Protein AF-A0A8S2W6I1-F1 (afdb_monomer_lite)

Organism: NCBI:txid392030

Secondary structure (DSSP, 8-state):
--PPPPP---S--EESS-SEEEEE-SS-PPTT-EEEEE-EE-TT-PPP-EEETT---TTEEEEE-SS-EEEEE-S---S--EEEEEEEE-

Radius of gyration: 16.9 Å; chains: 1; bounding box: 42×23×56 Å

InterPro domains:
  IPR015919 Cadherin-like superfamily [SSF49313] (8-83)

pLDDT: mean 85.05, std 7.94, range [61.59, 93.88]

Structure (mmCIF, N/CA/C/O backbone):
data_AF-A0A8S2W6I1-F1
#
_entry.id   AF-A0A8S2W6I1-F1
#
loop_
_atom_site.group_PDB
_atom_site.id
_atom_site.type_symbol
_atom_site.label_atom_id
_atom_site.label_alt_id
_atom_site.label_comp_id
_atom_site.label_asym_id
_atom_site.label_entity_id
_atom_site.label_seq_id
_atom_site.pdbx_PDB_ins_code
_atom_site.Cartn_x
_atom_site.Cartn_y
_atom_site.Cartn_z
_atom_site.occupancy
_atom_site.B_iso_or_equiv
_atom_site.auth_seq_id
_atom_site.auth_comp_id
_atom_site.auth_asym_id
_atom_site.auth_atom_id
_atom_site.pdbx_PDB_model_num
ATOM 1 N N . PHE A 1 1 ? -28.346 16.258 35.068 1.00 61.59 1 PHE A N 1
ATOM 2 C CA . PHE A 1 1 ? -27.505 15.051 34.983 1.00 61.59 1 PHE A CA 1
ATOM 3 C C . PHE A 1 1 ? -27.166 14.854 33.520 1.00 61.59 1 PHE A C 1
ATOM 5 O O . PHE A 1 1 ? -28.086 14.868 32.712 1.00 61.59 1 PHE A O 1
ATOM 12 N N . THR A 1 2 ? -25.883 14.762 33.182 1.00 73.56 2 THR A N 1
ATOM 13 C CA . THR A 1 2 ? -25.411 14.665 31.796 1.00 73.56 2 THR A CA 1
ATOM 14 C C . THR A 1 2 ? -24.507 13.448 31.717 1.00 73.56 2 THR A C 1
ATOM 16 O O . THR A 1 2 ? -23.513 13.385 32.434 1.00 73.56 2 THR A O 1
ATOM 19 N N . ILE A 1 3 ? -24.876 12.475 30.890 1.00 70.12 3 ILE A N 1
ATOM 20 C CA . ILE A 1 3 ? -24.024 11.326 30.580 1.00 70.12 3 ILE A CA 1
ATOM 21 C C . ILE A 1 3 ? -23.148 11.738 29.397 1.00 70.12 3 ILE A C 1
ATOM 23 O O . ILE A 1 3 ? -23.672 12.223 28.395 1.00 70.12 3 ILE A O 1
ATOM 27 N N . GLN A 1 4 ? -21.832 11.567 29.517 1.00 75.06 4 GLN A N 1
ATOM 28 C CA . GLN A 1 4 ? -20.907 11.718 28.396 1.00 75.06 4 GLN A CA 1
ATOM 29 C C . GLN A 1 4 ? -20.566 10.339 27.839 1.00 75.06 4 GLN A C 1
ATOM 31 O O . GLN A 1 4 ? -20.198 9.440 28.592 1.00 75.06 4 GLN A O 1
ATOM 36 N N . ILE A 1 5 ? -20.721 10.181 26.527 1.00 77.38 5 ILE A N 1
ATOM 37 C CA . ILE A 1 5 ? -20.324 8.976 25.800 1.00 77.38 5 ILE A CA 1
ATOM 38 C C . ILE A 1 5 ? -18.915 9.223 25.267 1.00 77.38 5 ILE A C 1
ATOM 40 O O . ILE A 1 5 ? -18.680 10.212 24.574 1.00 77.38 5 ILE A O 1
ATOM 44 N N . GLN A 1 6 ? -17.982 8.345 25.626 1.00 75.88 6 GLN A N 1
ATOM 45 C CA . GLN A 1 6 ? -16.619 8.363 25.112 1.00 75.88 6 GLN A CA 1
ATOM 46 C C . GLN A 1 6 ? -16.566 7.556 23.813 1.00 75.88 6 GLN A C 1
ATOM 48 O O . GLN A 1 6 ? -17.059 6.432 23.780 1.00 75.88 6 GLN A O 1
ATOM 53 N N . ASN A 1 7 ? -15.966 8.125 22.764 1.00 71.75 7 ASN A N 1
ATOM 54 C CA . ASN A 1 7 ? -15.652 7.375 21.552 1.00 71.75 7 ASN A CA 1
ATOM 55 C C . ASN A 1 7 ? -14.514 6.385 21.868 1.00 71.75 7 ASN A C 1
ATOM 57 O O . ASN A 1 7 ? -13.436 6.806 22.295 1.00 71.75 7 ASN A O 1
ATOM 61 N N . ILE A 1 8 ? -14.782 5.090 21.724 1.00 77.50 8 ILE A N 1
ATOM 62 C CA . ILE A 1 8 ? -13.814 3.999 21.870 1.00 77.50 8 ILE A CA 1
ATOM 63 C C . ILE A 1 8 ? -13.695 3.362 20.490 1.00 77.50 8 ILE A C 1
ATOM 65 O O . ILE A 1 8 ? -14.719 3.084 19.885 1.00 77.50 8 ILE A O 1
ATOM 69 N N . ASN A 1 9 ? -12.465 3.133 20.024 1.00 74.00 9 ASN A N 1
ATOM 70 C CA . ASN A 1 9 ? -12.223 2.509 18.726 1.00 74.00 9 ASN A CA 1
ATOM 71 C C . ASN A 1 9 ? -12.688 1.039 18.744 1.00 74.00 9 ASN A C 1
ATOM 73 O O . ASN A 1 9 ? -12.025 0.190 19.349 1.00 74.00 9 ASN A O 1
ATOM 77 N N . ASP A 1 10 ? -13.848 0.770 18.151 1.00 78.75 10 ASP A N 1
ATOM 78 C CA . ASP A 1 10 ? -14.512 -0.533 18.080 1.00 78.75 10 ASP A CA 1
ATOM 79 C C . ASP A 1 10 ? -14.891 -0.954 16.647 1.00 78.75 10 ASP A C 1
ATOM 81 O O . ASP A 1 10 ? -15.362 -2.076 16.431 1.00 78.75 10 ASP A O 1
ATOM 85 N N . ASN A 1 11 ? -14.623 -0.103 15.657 1.00 81.75 11 ASN A N 1
ATOM 86 C CA . ASN A 1 11 ? -14.816 -0.345 14.239 1.00 81.75 11 ASN A CA 1
ATOM 87 C C . ASN A 1 11 ? -13.471 -0.604 13.560 1.00 81.75 11 ASN A C 1
ATOM 89 O O . ASN A 1 11 ? -12.496 0.113 13.746 1.00 81.75 11 ASN A O 1
ATOM 93 N N . TYR A 1 12 ? -13.426 -1.624 12.706 1.00 83.25 12 TYR A N 1
ATOM 94 C CA . TYR A 1 12 ? -12.251 -1.839 11.870 1.00 83.25 12 TYR A CA 1
ATOM 95 C C . TYR A 1 12 ? -12.216 -0.823 10.722 1.00 83.25 12 TYR A C 1
ATOM 97 O O . TYR A 1 12 ? -13.269 -0.505 10.158 1.00 83.25 12 TYR A O 1
ATOM 105 N N . PRO A 1 13 ? -11.023 -0.350 10.328 1.00 88.38 13 PRO A N 1
ATOM 106 C CA . PRO A 1 13 ? -10.879 0.512 9.170 1.00 88.38 13 PRO A CA 1
ATOM 107 C C . PRO A 1 13 ? -11.191 -0.258 7.878 1.00 88.38 13 PRO A C 1
ATOM 109 O O . PRO A 1 13 ? -10.837 -1.430 7.715 1.00 88.38 13 PRO A O 1
ATOM 112 N N . GLU A 1 14 ? -11.851 0.406 6.932 1.00 90.00 14 GLU A N 1
ATOM 113 C CA . GLU A 1 14 ? -12.315 -0.184 5.674 1.00 90.00 14 GLU A CA 1
ATOM 114 C C . GLU A 1 14 ? -11.766 0.588 4.474 1.00 90.00 14 GLU A C 1
ATOM 116 O O . GLU A 1 14 ? -11.807 1.817 4.428 1.00 90.00 14 GLU A O 1
ATOM 121 N N . PHE A 1 15 ? -11.282 -0.127 3.456 1.00 91.12 15 PHE A N 1
ATOM 122 C CA . PHE A 1 15 ? -10.878 0.513 2.209 1.00 91.12 15 PHE A CA 1
ATOM 123 C C . PHE A 1 15 ? -12.094 1.040 1.432 1.00 91.12 15 PHE A C 1
ATOM 125 O O . PHE A 1 15 ? -13.062 0.314 1.207 1.00 91.12 15 PHE A O 1
ATOM 132 N N . ILE A 1 16 ? -11.996 2.273 0.935 1.00 91.25 16 ILE A N 1
ATOM 133 C CA . ILE A 1 16 ? -12.947 2.852 -0.025 1.00 91.25 16 ILE A CA 1
ATOM 134 C C . ILE A 1 16 ? -12.581 2.404 -1.447 1.00 91.25 16 ILE A C 1
ATOM 136 O O . ILE A 1 16 ? -13.450 2.080 -2.259 1.00 91.25 16 ILE A O 1
ATOM 140 N N . THR A 1 17 ? -11.282 2.354 -1.758 1.00 88.69 17 THR A N 1
ATOM 141 C CA . THR A 1 17 ? -10.766 1.865 -3.045 1.00 88.69 17 THR A CA 1
ATOM 142 C C . THR A 1 17 ? -10.324 0.402 -2.955 1.00 88.69 17 THR A C 1
ATOM 144 O O . THR A 1 17 ? -10.216 -0.174 -1.882 1.00 88.69 17 THR A O 1
ATOM 147 N N . LYS A 1 18 ? -10.068 -0.275 -4.085 1.00 90.44 18 LYS A N 1
ATOM 148 C CA . LYS A 1 18 ? -9.550 -1.659 -4.027 1.00 90.44 18 LYS A CA 1
ATOM 149 C C . LYS A 1 18 ? -8.222 -1.697 -3.258 1.00 90.44 18 LYS A C 1
ATOM 151 O O . LYS A 1 18 ? -7.392 -0.810 -3.430 1.00 90.44 18 LYS A O 1
ATOM 156 N N . ASN A 1 19 ? -7.951 -2.758 -2.508 1.00 89.25 19 ASN A N 1
ATOM 157 C CA . ASN A 1 19 ? -6.681 -2.906 -1.786 1.00 89.25 19 ASN A CA 1
ATOM 158 C C . ASN A 1 19 ? -5.513 -3.380 -2.675 1.00 89.25 19 ASN A C 1
ATOM 160 O O . ASN A 1 19 ? -4.377 -3.422 -2.224 1.00 89.25 19 ASN A O 1
ATOM 164 N N . PHE A 1 20 ? -5.753 -3.701 -3.949 1.00 89.50 20 PHE A N 1
ATOM 165 C CA . PHE A 1 20 ? -4.718 -4.134 -4.895 1.00 89.50 20 PHE A CA 1
ATOM 166 C C . PHE A 1 20 ? -4.720 -3.292 -6.171 1.00 89.50 20 PHE A C 1
ATOM 168 O O . PHE A 1 20 ? -5.757 -2.732 -6.543 1.00 89.50 20 PHE A O 1
ATOM 175 N N . THR A 1 21 ? -3.563 -3.172 -6.819 1.00 89.62 21 THR A N 1
ATOM 176 C CA . THR A 1 21 ? -3.420 -2.545 -8.141 1.00 89.62 21 THR A CA 1
ATOM 177 C C . THR A 1 21 ? -2.354 -3.255 -8.951 1.00 89.62 21 THR A C 1
ATOM 179 O O . THR A 1 21 ? -1.405 -3.799 -8.390 1.00 89.62 21 THR A O 1
ATOM 182 N N . THR A 1 22 ? -2.499 -3.183 -10.266 1.00 87.69 22 THR A N 1
ATOM 183 C CA . THR A 1 22 ? -1.463 -3.552 -11.226 1.00 87.69 22 THR A CA 1
ATOM 184 C C . THR A 1 22 ? -1.086 -2.292 -11.981 1.00 87.69 22 THR A C 1
ATOM 186 O O . THR A 1 22 ? -1.972 -1.562 -12.432 1.00 87.69 22 THR A O 1
ATOM 189 N N . ILE A 1 23 ? 0.207 -2.012 -12.082 1.00 85.56 23 ILE A N 1
ATOM 190 C CA . ILE A 1 23 ? 0.729 -0.886 -12.850 1.00 85.56 23 ILE A CA 1
ATOM 191 C C . ILE A 1 23 ? 1.562 -1.450 -13.994 1.00 85.56 23 ILE A C 1
ATOM 193 O O . ILE A 1 23 ? 2.456 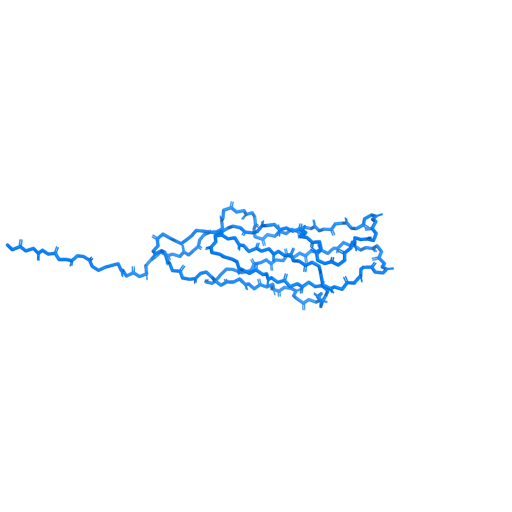-2.260 -13.769 1.00 85.56 23 ILE A O 1
ATOM 197 N N . VAL A 1 24 ? 1.238 -1.009 -15.207 1.00 82.88 24 VAL A N 1
ATOM 198 C CA . VAL A 1 24 ? 1.932 -1.385 -16.440 1.00 82.88 24 VAL A CA 1
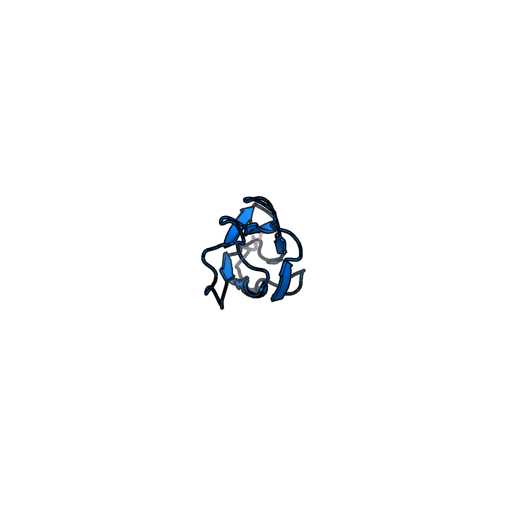ATOM 199 C C . VAL A 1 24 ? 2.675 -0.157 -16.944 1.00 82.88 24 VAL A C 1
ATOM 201 O O . VAL A 1 24 ? 2.051 0.862 -17.259 1.00 82.88 24 VAL A O 1
ATOM 204 N N . TYR A 1 25 ? 4.001 -0.240 -17.024 1.00 79.00 25 TYR A N 1
ATOM 205 C CA . TYR A 1 25 ? 4.821 0.841 -17.567 1.00 79.00 25 TYR A CA 1
ATOM 206 C C . TYR A 1 25 ? 5.048 0.637 -19.059 1.00 79.00 25 TYR A C 1
ATOM 208 O O . TYR A 1 25 ? 5.733 -0.290 -19.467 1.00 79.00 25 TYR A O 1
ATOM 216 N N . LEU A 1 26 ? 4.461 1.527 -19.862 1.00 64.44 26 LEU A N 1
ATOM 217 C CA . LEU A 1 26 ? 4.677 1.602 -21.315 1.00 64.44 26 LEU A CA 1
ATOM 218 C C . LEU A 1 26 ? 5.644 2.737 -21.703 1.00 64.44 26 LEU A C 1
ATOM 220 O O . LEU A 1 26 ? 6.075 2.828 -22.848 1.00 64.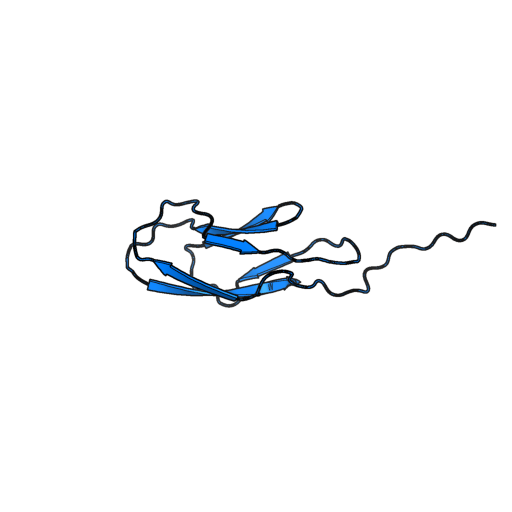44 26 LEU A O 1
ATOM 224 N N . PHE A 1 27 ? 5.940 3.634 -20.759 1.00 68.81 27 PHE A N 1
ATOM 225 C CA . PHE A 1 27 ? 6.867 4.757 -20.883 1.00 68.81 27 PHE A CA 1
ATOM 226 C C . PHE A 1 27 ? 7.537 4.979 -19.529 1.00 68.81 27 PHE A C 1
ATOM 228 O O . PHE A 1 27 ? 6.866 4.839 -18.511 1.00 68.81 27 PHE A O 1
ATOM 235 N N . HIS A 1 28 ? 8.821 5.353 -19.527 1.00 82.75 28 HIS A N 1
ATOM 236 C CA . HIS A 1 28 ? 9.618 5.616 -18.325 1.00 82.75 28 HIS A CA 1
ATOM 237 C C . HIS A 1 28 ? 9.021 6.826 -17.577 1.00 82.75 28 HIS A C 1
ATOM 239 O O . HIS A 1 28 ? 9.232 7.965 -18.009 1.00 82.75 28 HIS A O 1
ATOM 245 N N . PRO A 1 29 ? 8.235 6.625 -16.504 1.00 87.44 29 PRO A N 1
ATOM 246 C CA . PRO A 1 29 ? 7.596 7.731 -15.802 1.00 87.44 29 PRO A CA 1
ATOM 247 C C . PRO A 1 29 ? 8.648 8.543 -15.021 1.00 87.44 29 PRO A C 1
ATOM 249 O O . PRO A 1 29 ? 9.652 7.987 -14.563 1.00 87.44 29 PR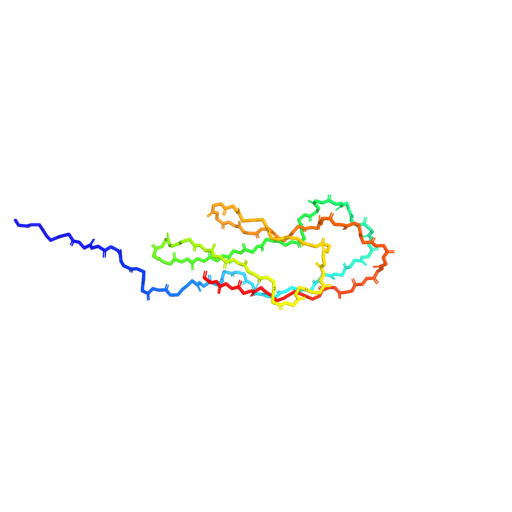O A O 1
ATOM 252 N N . PRO A 1 30 ? 8.429 9.849 -14.801 1.00 90.31 30 PRO A N 1
ATOM 253 C CA . PRO A 1 30 ? 9.256 10.620 -13.883 1.00 90.31 30 PRO A CA 1
ATOM 254 C C . PRO A 1 30 ? 9.189 10.068 -12.453 1.00 90.31 30 PRO A C 1
ATOM 256 O O . PRO A 1 30 ? 8.142 9.591 -12.004 1.00 90.31 30 PRO A O 1
ATOM 259 N N . ILE A 1 31 ? 10.275 10.219 -11.694 1.00 92.88 31 ILE A N 1
ATOM 260 C CA . ILE A 1 31 ? 10.222 10.040 -10.237 1.00 92.88 31 ILE A CA 1
ATOM 261 C C . ILE A 1 31 ? 9.224 11.032 -9.619 1.00 92.88 31 ILE A C 1
ATOM 263 O O . ILE A 1 31 ? 8.983 12.111 -10.161 1.00 92.88 31 ILE A O 1
ATOM 267 N N . ASN A 1 32 ? 8.659 10.668 -8.474 1.00 93.88 32 ASN A N 1
ATOM 268 C CA . ASN A 1 32 ? 7.546 11.341 -7.799 1.00 93.88 32 ASN A CA 1
ATOM 269 C C . ASN A 1 32 ? 6.205 11.287 -8.545 1.00 93.88 32 ASN A C 1
ATOM 271 O O . ASN A 1 32 ? 5.266 11.984 -8.165 1.00 93.88 32 ASN A O 1
ATOM 275 N N . THR A 1 33 ? 6.081 10.447 -9.575 1.00 92.62 33 THR A N 1
ATOM 276 C CA . THR A 1 33 ? 4.771 10.151 -10.160 1.00 92.62 33 THR A CA 1
ATOM 277 C C . THR A 1 33 ? 3.895 9.463 -9.114 1.00 92.62 33 THR A C 1
ATOM 279 O O . THR A 1 33 ? 4.272 8.424 -8.564 1.00 92.62 33 THR A O 1
ATOM 282 N N . ILE A 1 34 ? 2.715 10.033 -8.856 1.00 93.12 34 ILE A N 1
ATOM 283 C CA . ILE A 1 34 ? 1.661 9.383 -8.075 1.00 93.12 34 ILE A CA 1
ATOM 284 C C . ILE A 1 34 ? 1.040 8.320 -8.974 1.00 93.12 34 ILE A C 1
ATOM 286 O O . ILE A 1 34 ? 0.363 8.635 -9.952 1.00 93.12 34 ILE A O 1
ATOM 290 N N . VAL A 1 35 ? 1.298 7.056 -8.660 1.00 91.50 35 VAL A N 1
ATOM 291 C CA . VAL A 1 35 ? 0.819 5.928 -9.469 1.00 91.50 35 VAL A CA 1
ATOM 292 C C . VAL A 1 35 ? -0.541 5.430 -8.995 1.00 91.50 35 VAL A C 1
ATOM 294 O O . VAL A 1 35 ? -1.275 4.808 -9.760 1.00 91.50 35 VAL A O 1
ATOM 297 N N . ARG A 1 36 ? -0.898 5.720 -7.738 1.00 91.38 36 ARG A N 1
ATOM 298 C CA . ARG A 1 36 ? -2.208 5.406 -7.173 1.00 91.38 36 ARG A CA 1
ATOM 299 C C . ARG A 1 36 ? -2.525 6.249 -5.944 1.00 91.38 36 ARG A C 1
ATOM 301 O O . ARG A 1 36 ? -1.641 6.516 -5.136 1.00 91.38 36 ARG A O 1
ATOM 308 N N . ILE A 1 37 ? -3.808 6.558 -5.774 1.00 92.88 37 ILE A N 1
ATOM 309 C CA . ILE A 1 37 ? -4.382 7.090 -4.536 1.00 92.88 37 ILE A CA 1
ATOM 310 C C . ILE A 1 37 ? -5.179 5.972 -3.849 1.00 92.88 37 ILE A C 1
ATOM 312 O O . ILE A 1 37 ? -5.969 5.266 -4.483 1.00 92.88 37 ILE A O 1
ATOM 316 N N . ILE A 1 38 ? -4.917 5.776 -2.563 1.00 92.81 38 ILE A N 1
ATOM 317 C CA . ILE A 1 38 ? -5.532 4.789 -1.680 1.00 92.81 38 ILE A CA 1
ATOM 318 C C . ILE A 1 38 ? -6.346 5.564 -0.651 1.00 92.81 38 ILE A C 1
ATOM 320 O O . ILE A 1 38 ? -5.842 6.490 -0.015 1.00 92.81 38 ILE A O 1
ATOM 324 N N . GLU A 1 39 ? -7.601 5.167 -0.490 1.00 91.44 39 GLU A N 1
ATOM 325 C CA . GLU A 1 39 ? -8.530 5.797 0.437 1.00 91.44 39 GLU A CA 1
ATOM 326 C C . GLU A 1 39 ? -9.126 4.712 1.323 1.00 91.44 39 GLU A C 1
ATOM 328 O O . GLU A 1 39 ? -9.498 3.630 0.850 1.00 91.44 39 GLU A O 1
ATOM 333 N N . ALA A 1 40 ? -9.214 5.009 2.610 1.00 89.88 40 ALA A N 1
ATOM 334 C CA . ALA A 1 40 ? -9.879 4.179 3.591 1.00 89.88 40 ALA A CA 1
ATOM 335 C C . ALA A 1 40 ? -10.597 5.071 4.602 1.00 89.88 40 ALA A C 1
ATOM 337 O O . ALA A 1 40 ? -10.303 6.261 4.720 1.00 89.88 40 ALA A O 1
ATOM 338 N N . ILE A 1 41 ? -11.551 4.485 5.309 1.00 87.69 41 ILE A N 1
ATOM 339 C CA . ILE A 1 41 ? -12.335 5.150 6.335 1.00 87.69 41 ILE A CA 1
ATOM 340 C C . ILE A 1 41 ? -12.311 4.318 7.608 1.00 87.69 41 ILE A C 1
ATOM 342 O O . ILE A 1 41 ? -12.523 3.109 7.585 1.00 87.69 41 ILE A O 1
ATOM 346 N N . ASP A 1 42 ? -12.077 4.995 8.721 1.00 85.25 42 ASP A N 1
ATOM 347 C CA . ASP A 1 42 ? -12.264 4.469 10.063 1.00 85.25 42 ASP A CA 1
ATOM 348 C C . ASP A 1 42 ? -13.390 5.278 10.711 1.00 85.25 42 ASP A C 1
ATOM 350 O O . ASP A 1 42 ? -13.336 6.513 10.758 1.00 85.25 42 ASP A O 1
ATOM 354 N N . LYS A 1 43 ? -14.458 4.597 11.139 1.00 82.75 43 LYS A N 1
ATOM 355 C CA . LYS A 1 43 ? -15.648 5.262 11.698 1.00 82.75 43 LYS A CA 1
ATOM 356 C C . LYS A 1 43 ? -15.368 5.927 13.044 1.00 82.75 43 LYS A C 1
ATOM 358 O O . LYS A 1 43 ? -16.066 6.879 13.392 1.00 82.75 43 LYS A O 1
ATOM 363 N N . ASP A 1 44 ? -14.326 5.487 13.737 1.00 81.75 44 ASP A N 1
ATOM 364 C CA . ASP A 1 44 ? -13.923 5.998 15.042 1.00 81.75 44 ASP A CA 1
ATOM 365 C C . ASP A 1 44 ? -12.913 7.140 14.918 1.00 81.75 44 ASP A C 1
ATOM 367 O O . ASP A 1 44 ? -12.496 7.710 15.928 1.00 81.75 44 ASP A O 1
ATOM 371 N N . GLN A 1 45 ? -12.586 7.527 13.677 1.00 75.69 45 GLN A N 1
ATOM 372 C CA . GLN A 1 45 ? -11.627 8.575 13.334 1.00 75.69 45 GLN A CA 1
ATOM 373 C C . GLN A 1 45 ? -10.224 8.258 13.864 1.00 75.69 45 GLN A C 1
ATOM 375 O O . GLN A 1 45 ? -9.478 9.155 14.268 1.00 75.69 45 GLN A O 1
ATOM 380 N N . SER A 1 46 ? -9.876 6.969 13.884 1.00 77.81 46 SER A N 1
ATOM 381 C CA . SER A 1 46 ? -8.555 6.505 14.284 1.00 77.81 46 SER A CA 1
ATOM 382 C C . SER A 1 46 ? -7.493 6.783 13.205 1.00 77.81 46 SER A C 1
ATOM 384 O O . SER A 1 46 ? -7.799 7.094 12.051 1.00 77.81 46 SER A O 1
ATOM 386 N N . ASN A 1 47 ? -6.215 6.724 13.592 1.00 82.69 47 ASN A N 1
ATOM 387 C CA . ASN A 1 47 ? -5.112 6.912 12.651 1.00 82.69 47 ASN A CA 1
ATOM 388 C C . ASN A 1 47 ? -4.941 5.661 11.786 1.00 82.69 47 ASN A C 1
ATOM 390 O O . ASN A 1 47 ? -4.590 4.601 12.298 1.00 82.69 47 ASN A O 1
ATOM 394 N N . LEU A 1 48 ? -5.089 5.824 10.475 1.00 87.12 48 LEU A N 1
ATOM 395 C CA . LEU A 1 48 ? -4.919 4.747 9.507 1.00 87.12 48 LEU A CA 1
ATOM 396 C C . LEU A 1 48 ? -3.443 4.478 9.214 1.00 87.12 48 LEU A C 1
ATOM 398 O O . LEU A 1 48 ? -2.681 5.404 8.914 1.00 87.12 48 LEU A O 1
ATOM 402 N N . THR A 1 49 ? -3.050 3.206 9.224 1.00 88.81 49 THR A N 1
ATOM 403 C CA . THR A 1 49 ? -1.703 2.787 8.819 1.00 88.81 49 THR A CA 1
ATOM 404 C C . THR A 1 49 ? -1.771 1.862 7.607 1.00 88.81 49 THR A C 1
ATOM 406 O O . THR A 1 49 ? -2.569 0.930 7.559 1.00 88.81 49 THR A O 1
ATOM 409 N N . PHE A 1 50 ? -0.911 2.107 6.615 1.00 90.62 50 PHE A N 1
ATOM 410 C CA . PHE A 1 50 ? -0.872 1.344 5.366 1.00 90.62 50 PHE A CA 1
ATOM 411 C C . PHE A 1 50 ? 0.495 0.701 5.151 1.00 90.62 50 PHE A C 1
ATOM 413 O O . PHE A 1 50 ? 1.527 1.299 5.448 1.00 90.62 50 PHE A O 1
ATOM 420 N N . GLU A 1 51 ? 0.499 -0.497 4.577 1.00 90.81 51 GLU A N 1
ATOM 421 C CA . GLU A 1 51 ? 1.704 -1.280 4.303 1.00 90.81 51 GLU A CA 1
ATOM 422 C C . GLU A 1 51 ? 1.596 -1.971 2.939 1.00 90.81 51 GLU A C 1
ATOM 424 O O . GLU A 1 51 ? 0.519 -2.420 2.544 1.00 90.81 51 GLU A O 1
ATOM 429 N N . ILE A 1 52 ? 2.712 -2.082 2.216 1.00 89.88 52 ILE A N 1
ATOM 430 C CA . ILE A 1 52 ? 2.796 -2.881 0.989 1.00 89.88 52 ILE A CA 1
ATOM 431 C C . ILE A 1 52 ? 3.189 -4.307 1.390 1.00 89.88 52 ILE A C 1
ATOM 433 O O . ILE A 1 52 ? 4.287 -4.536 1.881 1.00 89.88 52 ILE A O 1
ATOM 437 N N . LEU A 1 53 ? 2.304 -5.285 1.184 1.00 88.31 53 LEU A N 1
ATOM 438 C CA . LEU A 1 53 ? 2.534 -6.666 1.635 1.00 88.31 53 LEU A CA 1
ATOM 439 C C . LEU A 1 53 ? 3.575 -7.423 0.816 1.00 88.31 53 LEU A C 1
ATOM 441 O O . LEU A 1 53 ? 4.205 -8.355 1.307 1.00 88.31 53 LEU A O 1
ATOM 445 N N . ASN A 1 54 ? 3.704 -7.070 -0.454 1.00 82.31 54 ASN A N 1
ATOM 446 C CA . ASN A 1 54 ? 4.587 -7.731 -1.398 1.00 82.31 54 ASN A CA 1
ATOM 447 C C . ASN A 1 54 ? 5.726 -6.804 -1.819 1.00 82.31 54 ASN A C 1
ATOM 449 O O . ASN A 1 54 ? 6.056 -6.751 -3.003 1.00 82.31 54 ASN A O 1
ATOM 453 N N . ASP A 1 55 ? 6.298 -6.084 -0.846 1.00 67.56 55 ASP A N 1
ATOM 454 C CA . ASP A 1 55 ? 7.377 -5.104 -1.004 1.00 67.56 55 ASP A CA 1
ATOM 455 C C . ASP A 1 55 ? 8.693 -5.741 -1.485 1.00 67.56 55 ASP A C 1
ATOM 457 O O . ASP A 1 55 ? 9.703 -5.845 -0.797 1.00 67.56 55 ASP A O 1
ATOM 461 N N . THR A 1 56 ? 8.650 -6.234 -2.714 1.00 65.25 56 THR A N 1
ATOM 462 C CA . THR A 1 56 ? 9.808 -6.637 -3.508 1.00 65.25 56 THR A CA 1
ATOM 463 C C . THR A 1 56 ? 10.290 -5.473 -4.376 1.00 65.25 56 THR A C 1
ATOM 465 O O . THR A 1 56 ? 11.262 -5.621 -5.113 1.00 65.25 56 THR A O 1
ATOM 468 N N . TYR A 1 57 ? 9.633 -4.310 -4.281 1.00 64.56 57 TYR A N 1
ATOM 469 C CA . TYR A 1 57 ? 9.818 -3.170 -5.168 1.00 64.56 57 TYR A CA 1
ATOM 470 C C . TYR A 1 57 ? 10.267 -1.935 -4.373 1.00 64.56 57 TYR A C 1
ATOM 472 O O . TYR A 1 57 ? 9.459 -1.067 -4.053 1.00 64.56 57 TYR A O 1
ATOM 480 N N . SER A 1 58 ? 11.583 -1.801 -4.161 1.00 77.44 58 SER A N 1
ATOM 481 C CA . SER A 1 58 ? 12.228 -0.613 -3.558 1.00 77.44 58 SER A CA 1
ATOM 482 C C . SER A 1 58 ? 11.917 0.705 -4.274 1.00 77.44 58 SER A C 1
ATOM 484 O O . SER A 1 58 ? 12.146 1.786 -3.740 1.00 77.44 58 SER A O 1
ATOM 486 N N . SER A 1 59 ? 11.393 0.620 -5.497 1.00 88.88 59 SER A N 1
ATOM 487 C CA . SER A 1 59 ? 11.105 1.765 -6.348 1.00 88.88 59 SER A CA 1
ATOM 488 C C . SER A 1 59 ? 9.871 2.560 -5.925 1.00 88.88 59 SER A C 1
ATOM 490 O O . SER A 1 59 ? 9.591 3.578 -6.555 1.00 88.88 59 SER A O 1
ATOM 492 N N . TYR A 1 60 ? 9.141 2.144 -4.883 1.00 91.44 60 TYR A N 1
ATOM 493 C CA . TYR A 1 60 ? 7.914 2.802 -4.433 1.00 91.44 60 TYR A CA 1
ATOM 494 C C . TYR A 1 60 ? 7.925 3.114 -2.945 1.00 91.44 60 TYR A C 1
ATOM 496 O O . TYR A 1 60 ? 8.573 2.447 -2.146 1.00 91.44 60 TYR A O 1
ATOM 504 N N . LYS A 1 61 ? 7.132 4.113 -2.566 1.00 92.19 61 LYS A N 1
ATOM 505 C CA . LYS A 1 61 ? 6.776 4.372 -1.170 1.00 92.19 61 LYS A CA 1
ATOM 506 C C . LYS A 1 61 ? 5.305 4.726 -1.041 1.00 92.19 61 LYS A C 1
ATOM 508 O O . LYS A 1 61 ? 4.699 5.249 -1.977 1.00 92.19 61 LYS A O 1
ATOM 513 N N . LEU A 1 62 ? 4.771 4.512 0.155 1.00 92.75 62 LEU A N 1
ATOM 514 C CA . LEU A 1 62 ? 3.497 5.083 0.568 1.00 92.75 62 LEU A CA 1
ATOM 515 C C . LEU A 1 62 ? 3.739 6.438 1.238 1.00 92.75 62 LEU A C 1
ATOM 517 O O . LEU A 1 62 ? 4.624 6.577 2.083 1.00 92.75 62 LEU A O 1
ATOM 521 N N . GLN A 1 63 ? 2.948 7.435 0.864 1.00 93.38 63 GLN A N 1
ATOM 522 C CA . GLN A 1 63 ? 2.928 8.749 1.491 1.00 93.38 63 GLN A CA 1
ATOM 523 C C . GLN A 1 63 ? 1.511 9.043 1.976 1.00 93.38 63 GLN A C 1
ATOM 525 O O . GLN A 1 63 ? 0.611 9.296 1.179 1.00 93.38 63 GLN A O 1
ATOM 530 N N . THR A 1 64 ? 1.314 8.995 3.291 1.00 89.56 64 THR A N 1
ATOM 531 C CA . THR A 1 64 ? 0.009 9.229 3.920 1.00 89.56 64 THR A CA 1
ATOM 532 C C . THR A 1 64 ? -0.159 10.705 4.267 1.00 89.56 64 THR A C 1
ATOM 534 O O . THR A 1 64 ? 0.696 11.309 4.913 1.00 89.56 64 THR A O 1
ATOM 537 N N . 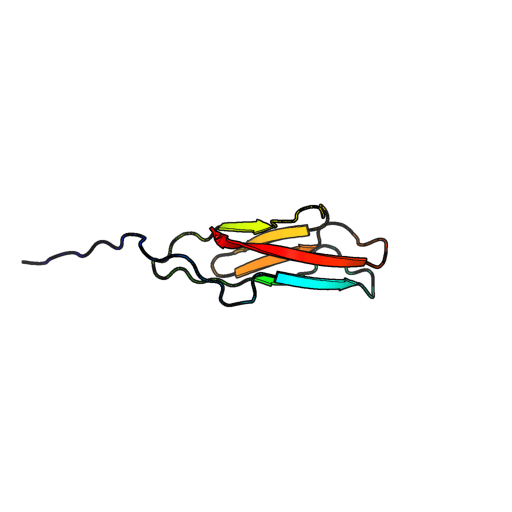SER A 1 65 ? -1.278 11.270 3.829 1.00 84.75 65 SER A N 1
ATOM 538 C CA . SER A 1 65 ? -1.800 12.578 4.223 1.00 84.75 65 SER A CA 1
ATOM 539 C C . SER A 1 65 ? -3.052 12.392 5.089 1.00 84.75 65 SER A C 1
ATOM 541 O O . SER A 1 65 ? -3.438 11.269 5.391 1.00 84.75 65 SER A O 1
ATOM 543 N N . ILE A 1 66 ? -3.710 13.488 5.477 1.00 74.00 66 ILE A N 1
ATOM 544 C CA . ILE A 1 66 ? -4.844 13.464 6.421 1.00 74.00 66 ILE A CA 1
ATOM 545 C C . ILE A 1 66 ? -5.982 12.524 5.967 1.00 74.00 66 ILE A C 1
ATOM 547 O O . ILE A 1 66 ? -6.550 11.837 6.804 1.00 74.00 66 ILE A O 1
ATOM 551 N N . ASN A 1 67 ? -6.288 12.463 4.664 1.00 74.81 67 ASN A N 1
ATOM 552 C CA . ASN A 1 67 ? -7.442 11.707 4.141 1.00 74.81 67 ASN A CA 1
ATOM 553 C C . ASN A 1 67 ? -7.092 10.661 3.075 1.00 74.81 67 ASN A C 1
ATOM 555 O O . ASN A 1 67 ? -7.971 9.939 2.614 1.00 74.81 67 ASN A O 1
ATOM 559 N N . GLN A 1 68 ? -5.841 10.617 2.624 1.00 86.44 68 GLN A N 1
ATOM 560 C CA . GLN A 1 68 ? -5.451 9.778 1.497 1.00 86.44 68 GLN A CA 1
ATOM 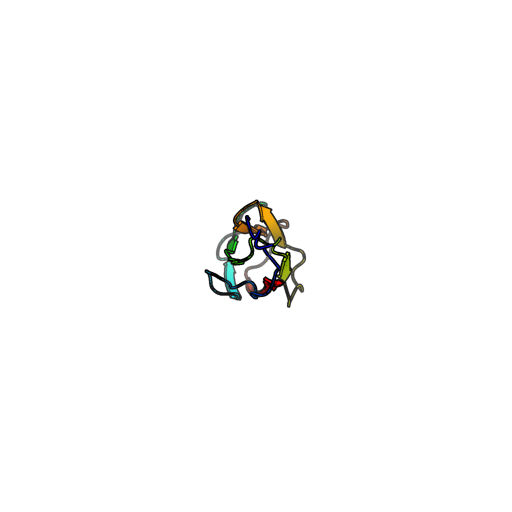561 C C . GLN A 1 68 ? -4.019 9.302 1.651 1.00 86.44 68 GLN A C 1
ATOM 563 O O . GLN A 1 68 ? -3.173 10.008 2.208 1.00 86.44 68 GLN A O 1
ATOM 568 N N . THR A 1 69 ? -3.739 8.143 1.076 1.00 92.12 69 THR A N 1
ATOM 569 C CA . THR A 1 69 ? -2.390 7.609 0.957 1.00 92.12 69 THR A CA 1
ATOM 570 C C . THR A 1 69 ? -2.030 7.472 -0.509 1.00 92.12 69 THR A C 1
ATOM 572 O O . THR A 1 69 ? -2.748 6.866 -1.297 1.00 92.12 69 THR A O 1
ATOM 575 N N . GLU A 1 70 ? -0.895 8.034 -0.889 1.00 93.81 70 GLU A N 1
ATOM 576 C CA . GLU A 1 70 ? -0.384 7.993 -2.253 1.00 93.81 70 GLU A CA 1
ATOM 577 C C . GLU A 1 70 ? 0.689 6.914 -2.365 1.00 93.81 70 GLU A C 1
ATOM 579 O O . GLU A 1 70 ? 1.626 6.875 -1.568 1.00 93.81 70 GLU A O 1
ATOM 584 N N . LEU A 1 71 ? 0.575 6.050 -3.372 1.00 93.31 71 LEU A N 1
ATOM 585 C CA . LEU A 1 71 ? 1.680 5.213 -3.823 1.00 93.31 71 LEU A CA 1
ATOM 586 C C . LEU A 1 71 ? 2.492 6.036 -4.824 1.00 93.31 71 LEU A C 1
ATOM 588 O O . LEU A 1 71 ? 1.974 6.446 -5.867 1.00 93.31 71 LEU A O 1
ATOM 592 N N . ILE A 1 72 ? 3.751 6.297 -4.488 1.00 93.31 72 ILE A N 1
ATOM 593 C CA . ILE A 1 72 ? 4.627 7.205 -5.228 1.00 93.31 72 ILE A CA 1
ATOM 594 C C . ILE A 1 72 ? 5.839 6.433 -5.728 1.00 93.31 72 ILE A C 1
ATOM 596 O O . ILE A 1 72 ? 6.494 5.730 -4.958 1.00 93.31 72 ILE A O 1
ATOM 600 N N . LEU A 1 73 ? 6.163 6.614 -7.006 1.00 92.75 73 LEU A N 1
ATOM 601 C CA . LEU A 1 73 ? 7.404 6.123 -7.590 1.00 92.75 73 LEU A CA 1
ATOM 602 C C . LEU A 1 73 ? 8.590 6.974 -7.115 1.00 92.75 73 LEU A C 1
ATOM 604 O O . LEU A 1 73 ? 8.590 8.190 -7.298 1.00 92.75 73 LEU A O 1
ATOM 608 N N . ILE A 1 74 ? 9.616 6.352 -6.548 1.00 93.44 74 ILE A N 1
ATOM 609 C CA . ILE A 1 74 ? 10.805 7.026 -6.002 1.00 93.44 74 ILE A CA 1
ATOM 610 C C . ILE A 1 74 ? 12.109 6.656 -6.704 1.00 93.44 74 ILE A C 1
ATOM 612 O O . ILE A 1 74 ? 13.099 7.367 -6.547 1.00 93.44 74 ILE A O 1
ATOM 616 N N . GLU A 1 75 ? 12.102 5.610 -7.525 1.00 91.00 75 GLU A N 1
ATOM 617 C CA . GLU A 1 75 ? 13.235 5.223 -8.366 1.00 91.00 75 GLU A CA 1
ATOM 618 C C . GLU A 1 75 ? 12.801 5.154 -9.835 1.00 91.00 75 GLU A C 1
ATOM 620 O O . GLU A 1 75 ? 11.638 4.863 -10.119 1.00 91.00 75 GLU A O 1
ATOM 625 N N . PRO A 1 76 ? 13.699 5.424 -10.796 1.00 88.81 76 PRO A N 1
ATOM 626 C CA . PRO A 1 76 ? 13.368 5.308 -12.210 1.00 88.81 76 PRO A CA 1
ATOM 627 C C . PRO A 1 76 ? 13.076 3.853 -12.601 1.00 88.81 76 PRO A C 1
ATOM 629 O O . PRO A 1 76 ? 13.805 2.933 -12.232 1.00 88.81 76 PRO A O 1
ATOM 632 N N . ILE A 1 77 ? 12.047 3.656 -13.424 1.00 87.88 77 ILE A N 1
ATOM 633 C CA . ILE A 1 77 ? 11.785 2.372 -14.080 1.00 87.88 77 ILE A CA 1
ATOM 634 C C . ILE A 1 77 ? 12.701 2.273 -15.297 1.00 87.88 77 ILE A C 1
ATOM 636 O O . ILE A 1 77 ? 12.598 3.097 -16.197 1.00 87.88 77 ILE A O 1
ATOM 640 N N . LEU A 1 78 ? 13.617 1.302 -15.303 1.00 84.75 78 LEU A N 1
ATOM 641 C CA . LEU A 1 78 ? 14.619 1.122 -16.369 1.00 84.75 78 LEU A CA 1
ATOM 642 C C . LEU A 1 78 ? 14.234 0.053 -17.401 1.00 84.75 78 LEU A C 1
ATOM 644 O O . LEU A 1 78 ? 14.875 -0.055 -18.443 1.00 84.75 78 LEU A O 1
ATOM 648 N N . ILE A 1 79 ? 13.250 -0.786 -17.072 1.00 84.38 79 ILE A N 1
ATOM 649 C CA . ILE A 1 79 ? 12.796 -1.915 -17.884 1.00 84.38 79 ILE A CA 1
ATOM 650 C C . ILE A 1 79 ? 11.278 -1.994 -17.751 1.00 84.38 79 ILE A C 1
ATOM 652 O O . ILE A 1 79 ? 10.763 -1.914 -16.632 1.00 84.38 79 ILE A O 1
ATOM 656 N N . ASP A 1 80 ? 10.589 -2.177 -18.876 1.00 84.19 80 ASP A N 1
ATOM 657 C CA . ASP A 1 80 ? 9.146 -2.408 -18.906 1.00 84.19 80 ASP A CA 1
ATOM 658 C C . ASP A 1 80 ? 8.798 -3.636 -18.058 1.00 84.19 80 ASP A C 1
ATOM 660 O O . ASP A 1 80 ? 9.363 -4.723 -18.224 1.00 84.19 80 ASP A O 1
ATOM 664 N N . ARG A 1 81 ? 7.884 -3.443 -17.110 1.00 84.19 81 ARG A N 1
ATOM 665 C CA . ARG A 1 81 ? 7.457 -4.470 -16.164 1.00 84.19 81 ARG A CA 1
ATOM 666 C C . ARG A 1 81 ? 6.043 -4.202 -15.669 1.00 84.19 81 ARG A C 1
ATOM 668 O O . ARG A 1 81 ? 5.585 -3.056 -15.671 1.00 84.19 81 ARG A O 1
ATOM 675 N N . ASP A 1 82 ? 5.419 -5.273 -15.195 1.00 86.38 82 ASP A N 1
ATOM 676 C CA . ASP A 1 82 ? 4.118 -5.240 -14.543 1.00 86.38 82 ASP A CA 1
ATOM 677 C C . ASP A 1 82 ? 4.313 -5.383 -13.037 1.00 86.38 82 ASP A C 1
ATOM 679 O O . ASP A 1 82 ? 4.666 -6.457 -12.539 1.00 86.38 82 ASP A O 1
ATOM 683 N N . ASP A 1 83 ? 4.049 -4.304 -12.308 1.00 87.50 83 ASP A N 1
ATOM 684 C CA . ASP A 1 83 ? 4.175 -4.295 -10.858 1.00 87.50 83 ASP A CA 1
ATOM 685 C C . ASP A 1 83 ? 2.789 -4.494 -10.233 1.00 87.50 83 ASP A C 1
ATOM 687 O O . ASP A 1 83 ? 1.860 -3.701 -10.422 1.00 87.50 83 ASP A O 1
ATOM 691 N N . ASN A 1 84 ? 2.640 -5.584 -9.484 1.00 89.44 84 ASN A N 1
ATOM 692 C CA . ASN A 1 84 ? 1.433 -5.875 -8.719 1.00 89.44 84 ASN A CA 1
ATOM 693 C C . ASN A 1 84 ? 1.654 -5.456 -7.273 1.00 89.44 84 ASN A C 1
ATOM 695 O O . ASN A 1 84 ? 2.653 -5.850 -6.680 1.00 89.44 84 ASN A O 1
ATOM 699 N N . PHE A 1 85 ? 0.707 -4.734 -6.685 1.00 90.25 85 PHE A N 1
ATOM 700 C CA . PHE A 1 85 ? 0.771 -4.293 -5.293 1.00 90.25 85 PHE A CA 1
ATOM 701 C C . PHE A 1 85 ? -0.446 -4.774 -4.525 1.00 90.25 85 PHE A C 1
ATOM 703 O O . PHE A 1 85 ? -1.578 -4.621 -4.993 1.00 90.25 85 PHE A O 1
ATOM 710 N N . ILE A 1 86 ? -0.208 -5.292 -3.323 1.00 90.88 86 ILE A N 1
ATOM 711 C CA . ILE A 1 86 ? -1.249 -5.564 -2.333 1.00 90.88 86 ILE A CA 1
ATOM 712 C C . ILE A 1 86 ? -0.996 -4.653 -1.140 1.00 90.88 86 ILE A C 1
ATOM 714 O O . ILE A 1 86 ? 0.065 -4.705 -0.521 1.00 90.88 86 ILE A O 1
ATOM 718 N N . ILE A 1 87 ? -1.986 -3.828 -0.823 1.00 91.19 87 ILE A N 1
ATOM 719 C CA . ILE A 1 87 ? -1.951 -2.907 0.303 1.00 91.19 87 ILE A CA 1
ATOM 720 C C . ILE A 1 87 ? -2.696 -3.534 1.473 1.00 91.19 87 ILE A C 1
ATOM 722 O O . ILE A 1 87 ? -3.825 -4.017 1.335 1.00 91.19 87 ILE A O 1
ATOM 726 N N . ARG A 1 88 ? -2.059 -3.501 2.636 1.00 90.31 88 ARG A N 1
ATOM 727 C CA . ARG A 1 88 ? -2.667 -3.810 3.921 1.00 90.31 88 ARG A CA 1
ATOM 728 C C . ARG A 1 88 ? -3.000 -2.524 4.652 1.00 90.31 88 ARG A C 1
ATOM 730 O O . ARG A 1 88 ? -2.252 -1.555 4.579 1.00 90.31 88 ARG A O 1
ATOM 737 N N . LEU A 1 89 ? -4.134 -2.562 5.334 1.00 89.38 89 LEU A N 1
ATOM 738 C CA . LEU A 1 89 ? -4.638 -1.523 6.213 1.00 89.38 89 LEU A CA 1
ATOM 739 C C . LEU A 1 89 ? -4.635 -2.067 7.639 1.00 89.38 89 LEU A C 1
ATOM 741 O O . LEU A 1 89 ? -4.999 -3.230 7.850 1.00 89.38 89 LEU A O 1
ATOM 745 N N . TRP A 1 90 ? -4.186 -1.231 8.565 1.00 80.50 90 TRP A N 1
ATOM 746 C CA . TRP A 1 90 ? -4.092 -1.482 9.996 1.00 80.50 90 TRP A CA 1
ATOM 747 C C . TRP A 1 90 ? -4.802 -0.375 10.763 1.00 80.50 90 TRP A C 1
ATOM 749 O O . TRP A 1 90 ? -4.706 0.796 10.312 1.00 80.50 90 TRP A O 1
#

Sequence (90 aa):
FTIQIQNINDNYPEFITKNFTTIVYLFHPPINTIVRIIEAIDKDQSNLTFEILNDTYSSYKLQTSINQTELILIEPILIDRDDNFIIRLW

Foldseek 3Di:
DDDDDDLDQPFDKAWPDDQKDKDWDPDWDDFFDQRDKTFIDRPSLDDKDKDWPPPPDPQWDWDDDSTIITITGHDIDPDTDIDMTGMDID